Protein AF-A0A7T0BX57-F1 (afdb_monomer_lite)

InterPro domains:
  IPR008972 Cupredoxin [G3DSA:2.60.40.420] (3-67)
  IPR008972 Cupredoxin [SSF49503] (24-67)

Foldseek 3Di:
DKKKKKFFADPVRHTDDIDTDDDDDDDADPPGDMDMDIDDPDWDKDFPQADPPPCRVVVPRTDMDGD

pLDDT: mean 89.59, std 6.1, range [56.06, 96.31]

Structure (mmCIF, N/CA/C/O backbone):
data_AF-A0A7T0BX57-F1
#
_entry.id   AF-A0A7T0BX57-F1
#
loop_
_atom_site.group_PDB
_atom_site.id
_atom_site.type_symbol
_atom_site.label_atom_id
_atom_site.label_alt_id
_atom_site.label_comp_id
_atom_site.label_asym_id
_atom_site.label_entity_id
_atom_site.label_seq_id
_atom_site.pdbx_PDB_ins_code
_atom_site.Cartn_x
_atom_site.Cartn_y
_atom_site.Cartn_z
_atom_site.occupancy
_atom_site.B_iso_or_equiv
_atom_site.auth_seq_id
_atom_site.auth_comp_id
_atom_site.auth_asym_id
_atom_site.auth_atom_id
_atom_site.pdbx_PDB_model_num
ATOM 1 N N . MET A 1 1 ? -5.474 7.309 13.097 1.00 56.06 1 MET A N 1
ATOM 2 C CA . MET A 1 1 ? -4.436 6.336 13.478 1.00 56.06 1 MET A CA 1
ATOM 3 C C . MET A 1 1 ? -4.792 5.028 12.795 1.00 56.06 1 MET A C 1
ATOM 5 O O . MET A 1 1 ? -5.704 4.371 13.254 1.00 56.06 1 MET A O 1
ATOM 9 N N . PHE A 1 2 ? -4.189 4.689 11.659 1.00 65.81 2 PHE A N 1
ATOM 10 C CA . PHE A 1 2 ? -4.494 3.423 10.980 1.00 65.81 2 PHE A CA 1
ATOM 11 C C . PHE A 1 2 ? -3.578 2.334 11.521 1.00 65.81 2 PHE A C 1
ATOM 13 O O . PHE A 1 2 ? -2.370 2.558 11.613 1.00 65.81 2 PHE A O 1
ATOM 20 N N . ILE A 1 3 ? -4.128 1.172 11.871 1.00 79.69 3 ILE A N 1
ATOM 21 C CA . ILE A 1 3 ? -3.296 0.010 12.185 1.00 79.69 3 ILE A CA 1
ATOM 22 C C . ILE A 1 3 ? -3.006 -0.692 10.863 1.00 79.69 3 ILE A C 1
ATOM 24 O O . ILE A 1 3 ? -3.917 -1.001 10.094 1.00 79.69 3 ILE A O 1
ATOM 28 N N . ARG A 1 4 ? -1.718 -0.888 10.581 1.00 86.44 4 ARG A N 1
ATOM 29 C CA . ARG A 1 4 ? -1.227 -1.511 9.354 1.00 86.44 4 ARG A CA 1
ATOM 30 C C . ARG A 1 4 ? -0.553 -2.834 9.687 1.00 86.44 4 ARG A C 1
ATOM 32 O O . ARG A 1 4 ? 0.123 -2.956 10.716 1.00 86.44 4 ARG A O 1
ATOM 39 N N . LYS A 1 5 ? -0.727 -3.805 8.796 1.00 92.00 5 LYS A N 1
ATOM 40 C CA . LYS A 1 5 ? -0.014 -5.081 8.816 1.00 92.00 5 LYS A CA 1
ATOM 41 C C . LYS A 1 5 ? 0.422 -5.436 7.404 1.00 92.00 5 LYS A C 1
ATOM 43 O O . LYS A 1 5 ? -0.347 -5.278 6.462 1.00 92.00 5 LYS A O 1
ATOM 48 N N . VAL A 1 6 ? 1.628 -5.964 7.281 1.00 92.12 6 VAL A N 1
ATOM 49 C CA . VAL A 1 6 ? 2.125 -6.564 6.045 1.00 92.12 6 VAL A CA 1
ATOM 50 C C . VAL A 1 6 ? 2.360 -8.035 6.284 1.00 92.12 6 VAL A C 1
ATOM 52 O O . VAL A 1 6 ? 2.894 -8.408 7.327 1.00 92.12 6 VAL A O 1
ATOM 55 N N . GLN A 1 7 ? 1.946 -8.851 5.326 1.00 91.81 7 GLN A N 1
ATOM 56 C CA . GLN A 1 7 ? 2.125 -10.290 5.364 1.00 91.81 7 GLN A CA 1
ATOM 57 C C . GLN A 1 7 ? 2.792 -10.766 4.074 1.00 91.81 7 GLN A C 1
ATOM 59 O O . GLN A 1 7 ? 2.372 -10.398 2.973 1.00 91.81 7 GLN A O 1
ATOM 64 N N . ILE A 1 8 ? 3.823 -11.590 4.233 1.00 91.25 8 ILE A N 1
ATOM 65 C CA . ILE A 1 8 ? 4.454 -12.355 3.157 1.00 91.25 8 ILE A CA 1
ATOM 66 C C . ILE A 1 8 ? 4.016 -13.804 3.341 1.00 91.25 8 ILE A C 1
ATOM 68 O O . ILE A 1 8 ? 4.131 -14.344 4.444 1.00 91.25 8 ILE A O 1
ATOM 72 N N . ASN A 1 9 ? 3.511 -14.416 2.274 1.00 89.56 9 ASN A N 1
ATOM 73 C CA . ASN A 1 9 ? 3.021 -15.791 2.291 1.00 89.56 9 ASN A CA 1
ATOM 74 C C . ASN A 1 9 ? 3.996 -16.735 1.587 1.00 89.56 9 ASN A C 1
ATOM 76 O O . ASN A 1 9 ? 4.702 -16.342 0.657 1.00 89.56 9 ASN A O 1
ATOM 80 N N . GLN A 1 10 ? 3.997 -17.988 2.027 1.00 86.75 10 GLN A N 1
ATOM 81 C CA . GLN A 1 10 ? 4.636 -19.111 1.361 1.00 86.75 10 GLN A CA 1
ATOM 82 C C . GLN A 1 10 ? 3.884 -19.426 0.065 1.00 86.75 10 GLN A C 1
ATOM 84 O O . GLN A 1 10 ? 2.768 -18.960 -0.176 1.00 86.75 10 GLN A O 1
ATOM 89 N N . LYS A 1 11 ? 4.493 -20.273 -0.770 1.00 84.81 11 LYS A N 1
ATOM 90 C CA . LYS A 1 11 ? 3.865 -20.760 -2.007 1.00 84.81 11 LYS A CA 1
ATOM 91 C C . LYS A 1 11 ? 2.553 -21.515 -1.758 1.00 84.81 11 LYS A C 1
ATOM 93 O O . LYS A 1 11 ? 1.703 -21.526 -2.638 1.00 84.81 11 LYS A O 1
ATOM 98 N N . ASP A 1 12 ? 2.394 -22.123 -0.586 1.00 89.62 12 ASP A N 1
ATOM 99 C CA . ASP A 1 12 ? 1.183 -22.834 -0.157 1.00 89.62 12 ASP A CA 1
ATOM 100 C C . ASP A 1 12 ? 0.120 -21.915 0.485 1.00 89.62 12 ASP A C 1
ATOM 102 O O . ASP A 1 12 ? -0.945 -22.382 0.881 1.00 89.62 12 ASP A O 1
ATOM 106 N N . GLY A 1 13 ? 0.386 -20.605 0.571 1.00 83.56 13 GLY A N 1
ATOM 107 C CA . GLY A 1 13 ? -0.510 -19.616 1.169 1.00 83.56 13 GLY A CA 1
ATOM 108 C C . GLY A 1 13 ? -0.354 -19.433 2.682 1.00 83.56 13 GLY A C 1
ATOM 109 O O . GLY A 1 13 ? -0.974 -18.518 3.229 1.00 83.56 13 GLY A O 1
ATOM 110 N N . ALA A 1 14 ? 0.483 -20.225 3.361 1.00 88.75 14 ALA A N 1
ATOM 111 C CA . ALA A 1 14 ? 0.754 -20.043 4.783 1.00 88.75 14 ALA A CA 1
ATOM 112 C C . ALA A 1 14 ? 1.531 -18.740 5.042 1.00 88.75 14 ALA A C 1
ATOM 114 O O . ALA A 1 14 ? 2.388 -18.333 4.256 1.00 88.75 14 ALA A O 1
ATOM 115 N N . ALA A 1 15 ? 1.245 -18.058 6.152 1.00 87.81 15 ALA A N 1
ATOM 116 C CA . ALA A 1 15 ? 1.957 -16.834 6.510 1.00 87.81 15 ALA A CA 1
ATOM 117 C C . ALA A 1 15 ? 3.414 -17.155 6.888 1.00 87.81 15 ALA A C 1
ATOM 119 O O . ALA A 1 15 ? 3.660 -17.894 7.838 1.00 87.81 15 ALA A O 1
ATOM 120 N N . MET A 1 16 ? 4.379 -16.572 6.172 1.00 89.88 16 MET A N 1
ATOM 121 C CA . MET A 1 16 ? 5.806 -16.689 6.502 1.00 89.88 16 MET A CA 1
ATOM 122 C C . MET A 1 16 ? 6.248 -15.617 7.483 1.00 89.88 16 MET A C 1
ATOM 124 O O . MET A 1 16 ? 6.961 -15.891 8.443 1.00 89.88 16 MET A O 1
ATOM 128 N N . VAL A 1 17 ? 5.883 -14.370 7.181 1.00 91.12 17 VAL A N 1
ATOM 129 C CA . VAL A 1 17 ? 6.354 -13.191 7.905 1.00 91.12 17 VAL A CA 1
ATOM 130 C C . VAL A 1 17 ? 5.211 -12.205 8.034 1.00 91.12 17 VAL A C 1
ATOM 132 O O . VAL A 1 17 ? 4.503 -11.918 7.068 1.00 91.12 17 VAL A O 1
ATOM 135 N N . GLU A 1 18 ? 5.074 -11.657 9.235 1.00 91.31 18 GLU A N 1
ATOM 136 C CA . GLU A 1 18 ? 4.087 -10.646 9.573 1.00 91.31 18 GLU A CA 1
ATOM 137 C C . GLU A 1 18 ? 4.768 -9.458 10.251 1.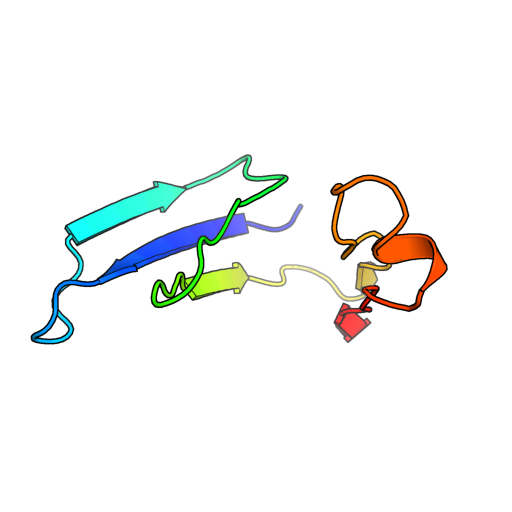00 91.31 18 GLU A C 1
ATOM 139 O O . GLU A 1 18 ? 5.387 -9.595 11.305 1.00 91.31 18 GLU A O 1
ATOM 144 N N . VAL A 1 19 ? 4.619 -8.273 9.660 1.00 91.81 19 VAL A N 1
ATOM 145 C CA . VAL A 1 19 ? 5.108 -7.011 10.226 1.00 91.81 19 VAL A CA 1
ATOM 146 C C . VAL A 1 19 ? 3.901 -6.172 10.627 1.00 91.81 19 VAL A C 1
ATOM 148 O O . VAL A 1 19 ? 2.955 -6.029 9.851 1.00 91.81 19 VAL A O 1
ATOM 151 N N . LYS A 1 20 ? 3.911 -5.615 11.842 1.00 89.62 20 LYS A N 1
ATOM 152 C CA . LYS A 1 20 ? 2.813 -4.804 12.401 1.00 89.62 20 LYS A CA 1
ATOM 153 C C . LYS A 1 20 ? 3.255 -3.382 12.710 1.00 89.62 20 LYS A C 1
ATOM 155 O O . LYS A 1 20 ? 4.440 -3.103 12.865 1.00 89.62 20 LYS A O 1
ATOM 160 N N . ARG A 1 21 ? 2.260 -2.523 12.947 1.00 83.62 21 ARG A N 1
ATOM 161 C CA . ARG A 1 21 ? 2.399 -1.136 13.421 1.00 83.62 21 ARG A CA 1
ATOM 162 C C . ARG A 1 21 ? 2.876 -0.196 12.311 1.00 83.62 21 ARG A C 1
ATOM 164 O O . ARG A 1 21 ? 2.176 -0.032 11.315 1.00 83.62 21 ARG A O 1
ATOM 171 N N . SER A 1 22 ? 3.991 0.498 12.517 1.00 83.75 22 SER A N 1
ATOM 172 C CA . SER A 1 22 ? 4.372 1.688 11.753 1.00 83.75 22 SER A CA 1
ATOM 173 C C . SER A 1 22 ? 5.042 1.332 10.429 1.00 83.75 22 SER A C 1
ATOM 175 O O . SER A 1 22 ? 6.253 1.454 10.284 1.00 83.75 22 SER A O 1
ATOM 177 N N . ILE A 1 23 ? 4.235 0.916 9.456 1.00 89.69 23 ILE A N 1
ATOM 178 C CA . ILE A 1 23 ? 4.690 0.583 8.104 1.00 89.69 23 ILE A CA 1
ATOM 179 C C . ILE A 1 23 ? 4.294 1.720 7.168 1.00 89.69 23 ILE A C 1
ATOM 181 O O . ILE A 1 23 ? 3.111 2.064 7.054 1.00 89.69 23 ILE A O 1
ATOM 185 N N . ARG A 1 24 ? 5.290 2.326 6.522 1.00 88.12 24 ARG A N 1
ATOM 186 C CA . ARG A 1 24 ? 5.093 3.438 5.581 1.00 88.12 24 ARG A CA 1
ATOM 187 C C . ARG A 1 24 ? 5.331 3.049 4.130 1.00 88.12 24 ARG A C 1
ATOM 189 O O . ARG A 1 24 ? 4.733 3.673 3.267 1.00 88.12 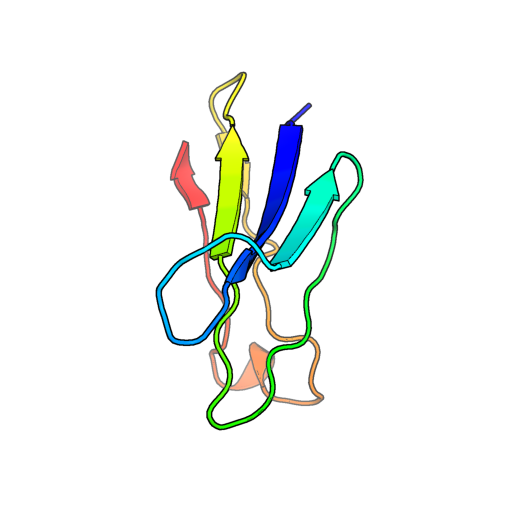24 ARG A O 1
ATOM 196 N N . GLU A 1 25 ? 6.121 2.011 3.883 1.00 90.12 25 GLU A N 1
ATOM 197 C CA . GLU A 1 25 ? 6.525 1.592 2.543 1.00 90.12 25 GLU A CA 1
ATOM 198 C C . GLU A 1 25 ? 6.816 0.087 2.521 1.00 90.12 25 GLU A C 1
ATOM 200 O O . GLU A 1 25 ? 7.187 -0.490 3.548 1.00 90.12 25 GLU A O 1
ATOM 205 N N . ILE A 1 26 ? 6.626 -0.532 1.356 1.00 91.50 26 ILE A N 1
ATOM 206 C CA . ILE A 1 26 ? 7.013 -1.911 1.051 1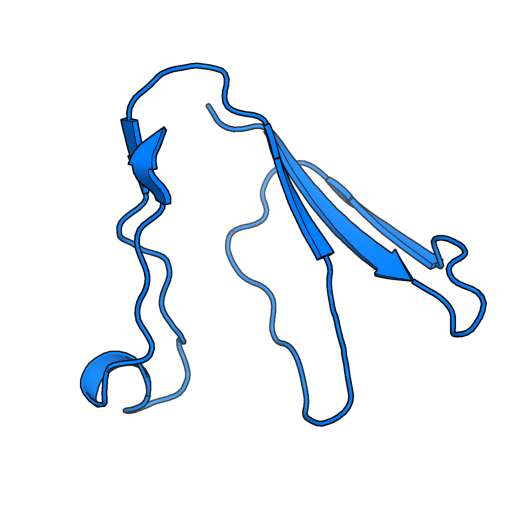.00 91.50 26 ILE A CA 1
ATOM 207 C C . ILE A 1 26 ? 7.554 -1.913 -0.374 1.00 91.50 26 ILE A C 1
ATOM 209 O O . ILE A 1 26 ? 6.860 -1.470 -1.289 1.00 91.50 26 ILE A O 1
ATOM 213 N N . GLU A 1 27 ? 8.747 -2.465 -0.558 1.00 91.25 27 GLU A N 1
ATOM 214 C CA . GLU A 1 27 ? 9.287 -2.754 -1.884 1.00 91.25 27 GLU A CA 1
ATOM 215 C C . GLU A 1 27 ? 8.857 -4.165 -2.308 1.00 91.25 27 GLU A C 1
ATOM 217 O O . GLU A 1 27 ? 8.990 -5.120 -1.538 1.00 91.25 27 GLU A O 1
ATOM 222 N N . VAL A 1 28 ? 8.335 -4.307 -3.529 1.00 91.06 28 VAL A N 1
ATOM 223 C CA . VAL A 1 28 ? 7.918 -5.602 -4.085 1.00 91.06 28 VAL A CA 1
ATOM 224 C C . VAL A 1 28 ? 8.650 -5.831 -5.400 1.00 91.06 28 VAL A C 1
ATOM 226 O O . VAL A 1 28 ? 8.416 -5.137 -6.387 1.00 91.06 28 VAL A O 1
ATOM 229 N N . TYR A 1 29 ? 9.534 -6.827 -5.413 1.00 91.38 29 TYR A N 1
ATOM 230 C CA . TYR A 1 29 ? 10.328 -7.176 -6.587 1.00 91.38 29 TYR A CA 1
ATOM 231 C C . TYR A 1 29 ? 9.515 -7.936 -7.651 1.00 91.38 29 TYR A C 1
ATOM 233 O O . TYR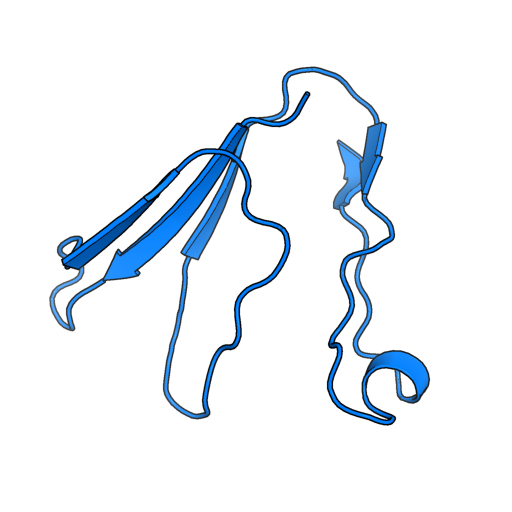 A 1 29 ? 8.499 -8.562 -7.328 1.00 91.38 29 TYR A O 1
ATOM 241 N N . PRO A 1 30 ? 9.970 -7.947 -8.921 1.00 90.81 30 PRO A N 1
ATOM 242 C CA . PRO A 1 30 ? 9.342 -8.731 -9.981 1.00 90.81 30 PRO A CA 1
ATOM 243 C C . PRO A 1 30 ? 9.145 -10.202 -9.588 1.00 90.81 30 PRO A C 1
ATOM 245 O O . PRO A 1 30 ? 10.028 -10.825 -9.003 1.00 90.81 30 PRO A O 1
ATOM 248 N N . GLY A 1 31 ? 7.970 -10.754 -9.896 1.00 90.62 31 GLY A N 1
ATOM 249 C CA . GLY A 1 31 ? 7.601 -12.131 -9.544 1.00 90.62 31 GLY A CA 1
ATOM 250 C C . GLY A 1 31 ? 7.268 -12.359 -8.063 1.00 90.62 31 GLY A C 1
ATOM 251 O O . GLY A 1 31 ? 6.919 -13.478 -7.694 1.00 90.62 31 GLY A O 1
ATOM 252 N N . SER A 1 32 ? 7.346 -11.325 -7.220 1.00 89.44 32 SER A N 1
ATOM 253 C CA . SER A 1 32 ? 6.975 -11.392 -5.803 1.00 89.44 32 SER A CA 1
ATOM 254 C C . SER A 1 32 ? 5.585 -10.810 -5.554 1.00 89.44 32 SER A C 1
ATOM 256 O O . SER A 1 32 ? 5.044 -10.055 -6.360 1.00 89.44 32 SER A O 1
ATOM 258 N N . SER A 1 33 ? 5.009 -11.143 -4.400 1.00 89.12 33 SER A N 1
ATOM 259 C CA . SER A 1 33 ? 3.769 -10.539 -3.918 1.00 89.12 33 SER A CA 1
ATOM 260 C C . SER A 1 33 ? 3.867 -10.252 -2.423 1.00 89.12 33 SER A C 1
ATOM 262 O O . SER A 1 33 ? 4.537 -10.969 -1.681 1.00 89.12 33 SER A O 1
ATOM 264 N N . ALA A 1 34 ? 3.200 -9.190 -1.987 1.00 90.19 34 ALA A N 1
ATOM 265 C CA . ALA A 1 34 ? 3.040 -8.847 -0.582 1.00 90.19 34 ALA A CA 1
ATOM 266 C C . ALA A 1 34 ? 1.589 -8.433 -0.347 1.00 90.19 34 ALA A C 1
ATOM 268 O O . ALA A 1 34 ? 0.963 -7.820 -1.213 1.00 90.19 34 ALA A O 1
ATOM 269 N N . GLN A 1 35 ? 1.053 -8.759 0.825 1.00 90.88 35 GLN A N 1
ATOM 270 C CA . GLN A 1 35 ? -0.289 -8.341 1.215 1.00 90.88 35 GLN A CA 1
ATOM 271 C C . GLN A 1 35 ? -0.194 -7.247 2.270 1.00 90.88 35 GLN A C 1
ATOM 273 O O . GLN A 1 35 ? 0.378 -7.459 3.341 1.00 90.88 35 GLN A O 1
ATOM 278 N N . TRP A 1 36 ? -0.775 -6.083 1.976 1.00 91.19 36 TRP A N 1
ATOM 279 C CA . TRP A 1 36 ? -0.832 -4.958 2.900 1.00 91.19 36 TRP A CA 1
ATOM 280 C C . TRP A 1 36 ? -2.261 -4.739 3.384 1.00 91.19 36 TRP A C 1
ATOM 282 O O . TRP A 1 36 ? -3.151 -4.345 2.636 1.00 91.19 36 TRP A O 1
ATOM 292 N N . TRP A 1 37 ? -2.459 -4.990 4.669 1.00 89.44 37 TRP A N 1
ATOM 293 C CA . TRP A 1 37 ? -3.721 -4.841 5.364 1.00 89.44 37 TRP A CA 1
ATOM 294 C C . TRP A 1 37 ? -3.788 -3.475 6.042 1.00 89.44 37 TRP A C 1
ATOM 296 O O . TRP A 1 37 ? -2.909 -3.107 6.834 1.00 89.44 37 TRP A O 1
ATOM 306 N N . PHE A 1 38 ? -4.862 -2.747 5.755 1.00 87.00 38 PHE A N 1
ATOM 307 C CA . PHE A 1 38 ? -5.195 -1.473 6.377 1.00 87.00 38 PHE A CA 1
ATOM 308 C C . PHE A 1 38 ? -6.472 -1.658 7.184 1.00 87.00 38 PHE A C 1
ATOM 310 O O . PHE A 1 38 ? -7.508 -2.001 6.623 1.00 87.00 38 PHE A O 1
ATOM 317 N N . VAL A 1 39 ? -6.399 -1.429 8.496 1.00 88.06 39 VAL A N 1
ATOM 318 C CA . VAL A 1 39 ? -7.588 -1.429 9.351 1.00 88.06 39 VAL A CA 1
ATOM 319 C C . VAL A 1 39 ? -8.016 0.023 9.578 1.00 88.06 39 VAL A C 1
ATOM 321 O O . VAL A 1 39 ? -7.332 0.754 10.312 1.00 88.06 39 VAL A O 1
ATOM 324 N N . PRO A 1 40 ? -9.098 0.482 8.922 1.00 84.94 40 PRO A N 1
ATOM 325 C CA . PRO A 1 40 ? -9.626 1.821 9.121 1.00 84.94 40 PRO A CA 1
ATOM 326 C C . PRO A 1 40 ? -10.257 1.961 10.506 1.00 84.94 40 PRO A C 1
ATOM 328 O O . PRO A 1 40 ? -11.094 1.158 10.896 1.00 84.94 40 PRO A O 1
ATOM 331 N N . VAL A 1 41 ? -9.867 3.000 11.250 1.00 86.94 41 VAL A N 1
ATOM 332 C CA . VAL A 1 41 ? -10.515 3.373 12.530 1.00 86.94 41 VAL A CA 1
ATOM 333 C C . VAL A 1 41 ? -11.312 4.676 12.430 1.00 86.94 41 VAL A C 1
ATOM 335 O O . VAL A 1 41 ? -11.950 5.089 13.390 1.00 86.94 41 VAL A O 1
ATOM 338 N N . LYS A 1 42 ? -11.203 5.372 11.294 1.00 86.69 42 LYS A N 1
ATOM 339 C CA . LYS A 1 42 ? -11.927 6.600 10.963 1.00 86.69 42 LYS A CA 1
ATOM 340 C C . LYS A 1 42 ? -11.983 6.765 9.447 1.00 86.69 42 LYS A C 1
ATOM 342 O O . LYS A 1 42 ? -11.083 6.270 8.763 1.00 86.69 42 LYS A O 1
ATOM 347 N N . THR A 1 43 ? -12.985 7.494 8.970 1.00 91.38 43 THR A N 1
ATOM 348 C CA . THR A 1 43 ? -13.086 7.915 7.570 1.00 91.38 43 THR A CA 1
ATOM 349 C C . THR A 1 43 ? -11.939 8.847 7.192 1.00 91.38 43 THR A C 1
ATOM 351 O O . THR A 1 43 ? -11.335 9.517 8.046 1.00 91.38 43 THR A O 1
ATOM 354 N N . GLY A 1 44 ? -11.606 8.872 5.905 1.00 89.56 44 GLY A N 1
ATOM 355 C CA . GLY A 1 44 ? -10.592 9.771 5.380 1.00 89.56 44 GLY A CA 1
ATOM 356 C C . GLY A 1 44 ? -9.979 9.319 4.065 1.00 89.56 44 GLY A C 1
ATOM 357 O O . GLY A 1 44 ? -10.381 8.345 3.439 1.00 89.56 44 GLY A O 1
ATOM 358 N N . GLU A 1 45 ? -8.956 10.060 3.661 1.00 91.25 45 GLU A N 1
ATOM 359 C CA . GLU A 1 45 ? -8.257 9.860 2.402 1.00 91.25 45 GLU A CA 1
ATOM 360 C C . GLU A 1 45 ? -6.770 9.602 2.650 1.00 91.25 45 GLU A C 1
ATOM 362 O O . GLU A 1 45 ? -6.112 10.343 3.382 1.00 91.25 45 GLU A O 1
ATOM 367 N N . ILE A 1 46 ? -6.241 8.562 2.006 1.00 88.38 46 ILE A N 1
ATOM 368 C CA . ILE A 1 46 ? -4.808 8.278 1.906 1.00 88.38 46 ILE A CA 1
ATOM 369 C C . ILE A 1 46 ? -4.415 8.518 0.447 1.00 88.38 46 ILE A C 1
ATOM 371 O O . ILE A 1 46 ? -4.720 7.699 -0.418 1.00 88.38 46 ILE A O 1
ATOM 375 N N . SER A 1 47 ? -3.784 9.655 0.164 1.00 89.19 47 SER A N 1
ATOM 376 C CA . SER A 1 47 ? -3.403 10.088 -1.192 1.00 89.19 47 SER A CA 1
ATOM 377 C C . SER A 1 47 ? -1.901 9.986 -1.476 1.00 89.19 47 SER A C 1
ATOM 379 O O . SER A 1 47 ? -1.445 10.320 -2.568 1.00 89.19 47 SER A O 1
ATOM 381 N N . ASP A 1 48 ? -1.125 9.500 -0.508 1.00 89.44 48 ASP A N 1
ATOM 382 C CA . ASP A 1 48 ? 0.325 9.324 -0.583 1.00 89.44 48 ASP A CA 1
ATOM 383 C C . ASP A 1 48 ? 0.744 7.907 -1.008 1.00 89.44 48 ASP A C 1
ATOM 385 O O . ASP A 1 48 ? 1.921 7.562 -0.915 1.00 89.44 48 ASP A O 1
ATOM 389 N N . LEU A 1 49 ? -0.180 7.083 -1.520 1.00 91.81 49 LEU A N 1
ATOM 390 C CA . LEU A 1 49 ? 0.162 5.781 -2.093 1.00 91.81 49 LEU A CA 1
ATOM 391 C C . LEU A 1 49 ? 0.895 5.993 -3.424 1.00 91.81 49 LEU A C 1
ATOM 393 O O . LEU A 1 49 ? 0.278 6.177 -4.471 1.00 91.81 49 LEU A O 1
ATOM 397 N N . ILE A 1 50 ? 2.223 5.994 -3.388 1.00 95.00 50 ILE A N 1
ATOM 398 C CA . ILE A 1 50 ? 3.075 6.260 -4.550 1.00 95.00 50 ILE A CA 1
ATOM 399 C C . ILE A 1 50 ? 4.192 5.226 -4.655 1.00 95.00 50 ILE A C 1
ATOM 401 O O . ILE A 1 50 ? 4.669 4.708 -3.651 1.00 95.00 50 ILE A O 1
ATOM 405 N N . CYS A 1 51 ? 4.657 4.970 -5.876 1.00 94.31 51 CYS A N 1
ATOM 406 C CA . CYS A 1 51 ? 5.931 4.286 -6.076 1.00 94.31 51 CYS A CA 1
ATOM 407 C C . CYS A 1 51 ? 7.084 5.291 -5.921 1.00 94.31 51 CYS A C 1
ATOM 409 O O . CYS A 1 51 ? 7.125 6.305 -6.627 1.00 94.31 51 CYS A O 1
ATOM 411 N N . THR A 1 52 ? 8.017 5.013 -5.011 1.00 94.06 52 THR A N 1
ATOM 412 C CA . THR A 1 52 ? 9.165 5.877 -4.686 1.00 94.06 52 THR A CA 1
ATOM 413 C C . THR A 1 52 ? 10.324 5.751 -5.678 1.00 94.06 52 THR A C 1
ATOM 415 O O . THR A 1 52 ? 11.204 6.616 -5.708 1.00 94.06 52 THR A O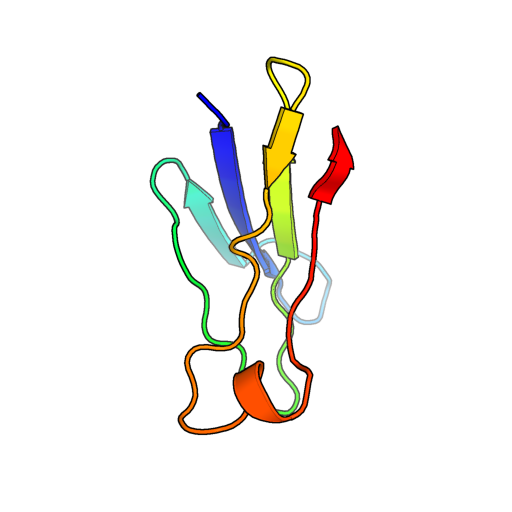 1
ATOM 418 N N . ILE A 1 53 ? 10.295 4.753 -6.571 1.00 92.88 53 ILE A N 1
ATOM 419 C CA . ILE A 1 53 ? 11.278 4.602 -7.650 1.00 92.88 53 ILE A CA 1
ATOM 420 C C . ILE A 1 53 ? 11.278 5.854 -8.540 1.00 92.88 53 ILE A C 1
ATOM 422 O O . ILE A 1 53 ? 10.239 6.354 -8.994 1.00 92.88 53 ILE A O 1
ATOM 426 N N . LYS A 1 54 ? 12.480 6.377 -8.809 1.00 94.38 54 LYS A N 1
ATOM 427 C CA . LYS A 1 54 ? 12.682 7.642 -9.523 1.00 94.38 54 LYS A CA 1
ATOM 428 C C . LYS A 1 54 ? 11.933 7.652 -10.860 1.00 94.38 54 LYS A C 1
ATOM 430 O O . LYS A 1 54 ? 12.219 6.888 -11.773 1.00 94.38 54 LYS A O 1
ATOM 435 N N . GLY A 1 55 ? 10.988 8.582 -10.987 1.00 94.19 55 GLY A N 1
ATOM 436 C CA . GLY A 1 55 ? 10.212 8.799 -12.211 1.00 94.19 55 GLY A CA 1
ATOM 437 C C . GLY A 1 55 ? 8.935 7.9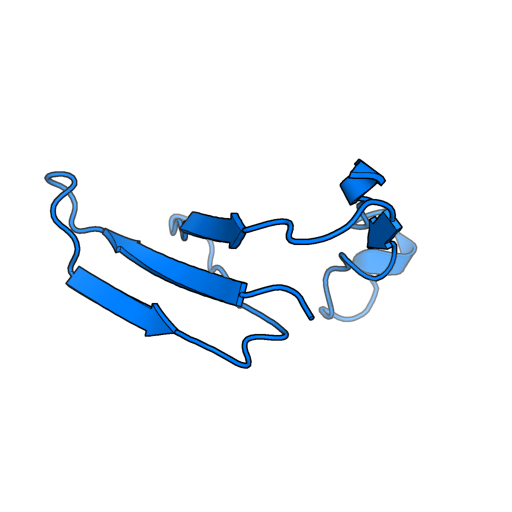62 -12.332 1.00 94.19 55 GLY A C 1
ATOM 438 O O . GLY A 1 55 ? 8.075 8.335 -13.125 1.00 94.19 55 GLY A O 1
ATOM 439 N N . HIS A 1 56 ? 8.741 6.916 -11.525 1.00 95.88 56 HIS A N 1
ATOM 440 C CA . HIS A 1 56 ? 7.562 6.045 -11.605 1.00 95.88 56 HIS A CA 1
ATOM 441 C C . HIS A 1 56 ? 6.277 6.777 -11.214 1.00 95.88 56 HIS A C 1
ATOM 443 O O . HIS A 1 56 ? 5.313 6.799 -11.979 1.00 95.88 56 HIS A O 1
ATOM 449 N N . ALA A 1 57 ? 6.285 7.482 -10.078 1.00 95.62 57 ALA A N 1
ATOM 450 C CA . ALA A 1 57 ? 5.135 8.280 -9.665 1.00 95.62 57 ALA A CA 1
ATOM 451 C C . ALA A 1 57 ? 4.765 9.349 -10.712 1.00 95.62 57 ALA A C 1
ATOM 453 O O . ALA A 1 57 ? 3.584 9.568 -10.984 1.00 95.62 57 ALA A O 1
ATOM 454 N N . LYS A 1 58 ? 5.761 9.999 -11.341 1.00 95.50 58 LYS A N 1
ATOM 455 C CA . LYS A 1 58 ? 5.542 11.001 -12.409 1.00 95.50 58 LYS A CA 1
ATOM 456 C C . LYS A 1 58 ? 4.892 10.398 -13.658 1.00 95.50 58 LYS A C 1
ATOM 458 O O . LYS A 1 58 ? 4.155 11.098 -14.335 1.00 95.50 58 LYS A O 1
ATOM 463 N N . LYS A 1 59 ? 5.136 9.113 -13.927 1.00 96.31 59 LYS A N 1
ATOM 464 C CA . LYS A 1 59 ? 4.503 8.342 -15.006 1.00 96.31 59 LYS A CA 1
ATOM 465 C C . LYS A 1 59 ? 3.128 7.772 -14.629 1.00 96.31 59 LYS A C 1
ATOM 467 O O . LYS A 1 59 ? 2.538 7.066 -15.434 1.00 96.31 59 LYS A O 1
ATOM 472 N N . GLY A 1 60 ? 2.620 8.065 -13.429 1.00 95.38 60 GLY A N 1
ATOM 473 C CA . GLY A 1 60 ? 1.271 7.683 -13.007 1.00 95.38 60 GLY A CA 1
ATOM 474 C C . GLY A 1 60 ? 1.196 6.526 -12.012 1.00 95.38 60 GLY A C 1
ATOM 475 O O . GLY A 1 60 ? 0.091 6.147 -11.647 1.00 95.38 60 GLY A O 1
ATOM 476 N N . MET A 1 61 ? 2.323 5.993 -11.514 1.00 96.06 61 MET A N 1
ATOM 477 C CA . MET A 1 61 ? 2.314 4.994 -10.430 1.00 96.06 61 MET A CA 1
ATOM 478 C C . MET A 1 61 ? 1.975 5.645 -9.082 1.00 96.06 61 MET A C 1
ATOM 480 O O . MET A 1 61 ? 2.836 5.857 -8.222 1.00 96.06 61 MET A O 1
ATOM 484 N N . ARG A 1 62 ? 0.708 6.026 -8.945 1.00 95.94 62 ARG A N 1
ATOM 485 C CA . ARG A 1 62 ? 0.097 6.669 -7.788 1.00 95.94 62 ARG A CA 1
ATOM 486 C C . ARG A 1 62 ? -1.282 6.060 -7.573 1.00 95.94 62 ARG A C 1
ATOM 488 O O . ARG A 1 62 ? -1.934 5.645 -8.524 1.00 95.94 62 ARG A O 1
ATOM 495 N N . GLY A 1 63 ? -1.730 6.045 -6.333 1.00 94.12 63 GLY A N 1
ATOM 496 C CA . GLY A 1 63 ? -3.044 5.576 -5.943 1.00 94.12 63 GLY A CA 1
ATOM 497 C C . GLY A 1 63 ? -3.605 6.420 -4.812 1.00 94.12 63 GLY A C 1
ATOM 498 O O . GLY A 1 63 ? -2.917 7.241 -4.205 1.00 94.12 63 GLY A O 1
ATOM 499 N N . LYS A 1 64 ? -4.886 6.206 -4.541 1.00 93.25 64 LYS A N 1
ATOM 500 C CA . LYS A 1 64 ? -5.615 6.855 -3.461 1.00 93.25 64 LYS A CA 1
ATOM 501 C C . LYS A 1 64 ? -6.528 5.825 -2.815 1.00 93.25 64 LYS A C 1
ATOM 503 O O . LYS A 1 64 ? -7.200 5.080 -3.522 1.00 93.25 64 LYS A O 1
ATOM 508 N N . ILE A 1 65 ? -6.542 5.783 -1.488 1.00 90.81 65 ILE A N 1
ATOM 509 C CA . ILE A 1 65 ? -7.453 4.943 -0.711 1.00 90.81 65 ILE A CA 1
ATOM 510 C C . ILE A 1 65 ? -8.467 5.877 -0.058 1.00 90.81 65 ILE A C 1
ATOM 512 O O . ILE A 1 65 ? -8.097 6.751 0.728 1.00 90.81 65 ILE A O 1
ATOM 516 N N . LEU A 1 66 ? -9.733 5.707 -0.430 1.00 92.25 66 LEU A N 1
ATOM 517 C CA . LEU A 1 66 ? -10.876 6.394 0.162 1.00 92.25 66 LEU A CA 1
ATOM 518 C C . LEU A 1 66 ? -11.532 5.450 1.170 1.00 92.25 66 LEU A C 1
ATOM 520 O O . LEU A 1 66 ? -11.813 4.301 0.827 1.00 92.25 66 LEU A O 1
ATOM 524 N N . ILE A 1 67 ? -11.714 5.934 2.398 1.00 89.75 67 ILE A N 1
ATOM 525 C CA . ILE A 1 67 ? -12.248 5.190 3.546 1.00 89.75 67 ILE A CA 1
ATOM 526 C C . ILE A 1 67 ? -13.487 5.899 4.075 1.00 89.75 67 ILE A C 1
ATOM 528 O O . ILE A 1 67 ? -13.365 7.100 4.424 1.00 89.75 67 ILE A O 1
#

Radius of gyration: 13.54 Å; chains: 1; bounding box: 26×34×28 Å

Organism: NCBI:txid2705533

Secondary structure (DSSP, 8-state):
--EEEEEEE-TTS-EEEEEEE--------TT---EEEEE-SS--EEEEEE--STTTGGGT-EEEEE-

Sequence (67 aa):
MFIRKVQINQKDGAAMVEVKRSIREIEVYPGSSAQWWFVPVKTGEISDLICTIKGHAKKGMRGKILI